Protein AF-A0A679IR74-F1 (afdb_monomer)

Nearest PDB structures (foldseek):
  4gqy-assembly3_C  TM=4.470E-01  e=4.777E+00  Arabidopsis thaliana
  5afi-assembly1_X  TM=3.419E-01  e=3.416E+00  Escherichia coli
  6gxo-assembly1_X  TM=3.689E-01  e=5.841E+00  Escherichia coli
  8c8y-assembly1_X  TM=3.419E-01  e=5.462E+00  Escherichia coli
  6spg-assembly1_X  TM=3.406E-01  e=6.246E+00  Pseudomonas aeruginosa

Foldseek 3Di:
DDDDDDDDDDDPVVVVVLVCAVPVHQWDWDDDPVVRDTDIGHDPVSVVVVLVPDDPVVNVVVCVVVVCVVVPDD

Structure (mmCIF, N/CA/C/O backbone):
data_AF-A0A679IR74-F1
#
_entry.id   AF-A0A679IR74-F1
#
loop_
_atom_site.group_PDB
_atom_site.id
_atom_site.type_symbol
_atom_site.label_atom_id
_atom_site.label_alt_id
_atom_site.label_comp_id
_atom_site.label_asym_id
_atom_site.label_entity_id
_atom_site.label_seq_id
_atom_site.pdbx_PDB_ins_code
_atom_site.Cartn_x
_atom_site.Cartn_y
_atom_site.Cartn_z
_atom_site.occupancy
_atom_site.B_iso_or_equiv
_atom_site.auth_seq_id
_atom_site.auth_comp_id
_atom_site.auth_asym_id
_atom_site.auth_atom_id
_atom_site.pdbx_PDB_model_num
ATOM 1 N N . MET A 1 1 ? 7.448 18.148 13.120 1.00 58.09 1 MET A N 1
ATOM 2 C CA . MET A 1 1 ? 6.799 17.659 11.886 1.00 58.09 1 MET A CA 1
ATOM 3 C C . MET A 1 1 ? 7.793 16.870 11.058 1.00 58.09 1 MET A C 1
ATOM 5 O O . MET A 1 1 ? 8.960 17.254 10.996 1.00 58.09 1 MET A O 1
ATOM 9 N N . LYS A 1 2 ? 7.344 15.762 10.467 1.00 74.94 2 LYS A N 1
ATOM 10 C CA . LYS A 1 2 ? 8.125 14.989 9.493 1.00 74.94 2 LYS A CA 1
ATOM 11 C C . LYS A 1 2 ? 8.108 15.719 8.141 1.00 74.94 2 LYS A C 1
ATOM 13 O O . LYS A 1 2 ? 7.234 16.549 7.908 1.00 74.94 2 LYS A O 1
ATOM 18 N N . LYS A 1 3 ? 9.100 15.465 7.287 1.00 80.56 3 LYS A N 1
ATOM 19 C CA . LYS A 1 3 ? 9.156 16.034 5.933 1.00 80.56 3 LYS A CA 1
ATOM 20 C C . LYS A 1 3 ? 8.505 15.068 4.951 1.00 80.56 3 LYS A C 1
ATOM 22 O O . LYS A 1 3 ? 8.802 13.879 5.010 1.00 80.56 3 LYS A O 1
ATOM 27 N N . THR A 1 4 ? 7.686 15.595 4.049 1.00 84.88 4 THR A N 1
ATOM 28 C CA . THR A 1 4 ? 7.149 14.841 2.911 1.00 84.88 4 THR A CA 1
ATOM 29 C C . THR A 1 4 ? 8.082 15.016 1.721 1.00 84.88 4 THR A C 1
ATOM 31 O O . THR A 1 4 ? 8.349 16.142 1.298 1.00 84.88 4 THR A O 1
ATOM 34 N N . GLU A 1 5 ? 8.592 13.907 1.191 1.00 81.44 5 GLU A N 1
ATOM 35 C CA . GLU A 1 5 ? 9.374 13.881 -0.044 1.00 81.44 5 GLU A CA 1
ATOM 36 C C . GLU A 1 5 ? 8.552 13.242 -1.162 1.00 81.44 5 GLU A C 1
ATOM 38 O O . GLU A 1 5 ? 7.907 12.214 -0.968 1.00 81.44 5 GLU A O 1
ATOM 43 N N . TYR A 1 6 ? 8.591 13.855 -2.343 1.00 86.12 6 TYR A N 1
ATOM 44 C CA . TYR A 1 6 ? 7.900 13.357 -3.527 1.00 86.12 6 TYR A CA 1
ATOM 45 C C . TYR A 1 6 ? 8.918 12.751 -4.485 1.00 86.12 6 TYR A C 1
ATOM 47 O O . TYR A 1 6 ? 9.869 13.421 -4.895 1.00 86.12 6 TYR A O 1
ATOM 55 N N . LEU A 1 7 ? 8.696 11.499 -4.879 1.00 84.19 7 LEU A N 1
ATOM 56 C CA . LEU A 1 7 ? 9.473 10.837 -5.920 1.00 84.19 7 LEU A CA 1
ATOM 57 C C . LEU A 1 7 ? 8.614 10.573 -7.153 1.00 84.19 7 LEU A C 1
ATOM 59 O O . LEU A 1 7 ? 7.452 10.188 -7.066 1.00 84.19 7 LEU A O 1
ATOM 63 N N . THR A 1 8 ? 9.219 10.755 -8.324 1.00 89.44 8 THR A N 1
ATOM 64 C CA . THR A 1 8 ? 8.624 10.370 -9.605 1.00 89.44 8 THR A CA 1
ATOM 65 C C . THR A 1 8 ? 9.244 9.065 -10.082 1.00 89.44 8 THR A C 1
ATOM 67 O O . THR A 1 8 ? 10.463 8.974 -10.251 1.00 89.44 8 THR A O 1
ATOM 70 N N . PHE A 1 9 ? 8.403 8.071 -10.353 1.00 88.56 9 PHE A N 1
ATOM 71 C CA . PHE A 1 9 ? 8.835 6.798 -10.917 1.00 88.56 9 PHE A CA 1
ATOM 72 C C . PHE A 1 9 ? 9.094 6.920 -12.421 1.00 88.56 9 PHE A C 1
ATOM 74 O O . PHE A 1 9 ? 8.396 7.643 -13.131 1.00 88.56 9 PHE A O 1
ATOM 81 N N . LYS A 1 10 ? 10.120 6.216 -12.908 1.00 93.94 10 LYS A N 1
ATOM 82 C CA . LYS A 1 10 ? 10.488 6.178 -14.337 1.00 93.94 10 LYS A CA 1
ATOM 83 C C . LYS A 1 10 ? 10.371 4.791 -14.958 1.00 93.94 10 LYS A C 1
ATOM 85 O O . LYS A 1 10 ? 10.393 4.676 -16.178 1.00 93.94 10 LYS A O 1
ATOM 90 N N . ASP A 1 11 ? 10.299 3.753 -14.135 1.00 95.75 11 ASP A N 1
ATOM 91 C CA . ASP A 1 11 ? 10.190 2.380 -14.606 1.00 95.75 11 ASP A CA 1
ATOM 92 C C . ASP A 1 11 ? 8.739 2.089 -15.007 1.00 95.75 11 ASP A C 1
ATOM 94 O O . ASP A 1 11 ? 7.835 2.125 -14.174 1.00 95.75 11 ASP A O 1
ATOM 98 N N . GLU A 1 12 ? 8.509 1.823 -16.295 1.00 95.31 12 GLU A N 1
ATOM 99 C CA . GLU A 1 12 ? 7.167 1.572 -16.827 1.00 95.31 12 GLU A CA 1
ATOM 100 C C . GLU A 1 12 ? 6.519 0.305 -16.261 1.00 95.31 12 GLU A C 1
ATOM 102 O O . GLU A 1 12 ? 5.299 0.260 -16.115 1.00 95.31 12 GLU A O 1
ATOM 107 N N . ASN A 1 13 ? 7.303 -0.732 -15.956 1.00 93.56 13 ASN A N 1
ATOM 108 C CA . ASN A 1 13 ? 6.765 -1.967 -15.392 1.00 93.56 13 ASN A CA 1
ATOM 109 C C . ASN A 1 13 ? 6.348 -1.743 -13.942 1.00 93.56 13 ASN A C 1
ATOM 111 O O . ASN A 1 13 ? 5.280 -2.196 -13.539 1.00 93.56 13 ASN A O 1
ATOM 115 N N . PHE A 1 14 ? 7.150 -0.992 -13.188 1.00 92.00 14 PHE A N 1
ATOM 116 C CA . PHE A 1 14 ? 6.810 -0.597 -11.829 1.00 92.00 14 PHE A CA 1
ATOM 117 C C . PHE A 1 14 ? 5.559 0.288 -11.795 1.00 92.00 14 PHE A C 1
ATOM 119 O O . PHE A 1 14 ? 4.652 0.041 -11.009 1.00 92.00 14 PHE A O 1
ATOM 126 N N . ILE A 1 15 ? 5.452 1.261 -12.706 1.00 93.69 15 ILE A N 1
ATOM 127 C CA . ILE A 1 15 ? 4.246 2.091 -12.836 1.00 93.69 15 ILE A CA 1
ATOM 128 C C . ILE A 1 15 ? 3.021 1.222 -13.136 1.00 93.69 15 ILE A C 1
ATOM 130 O O . ILE A 1 15 ? 1.994 1.383 -12.484 1.00 93.69 15 ILE A O 1
ATOM 134 N N . LYS A 1 16 ? 3.124 0.276 -14.079 1.00 93.75 16 LYS A N 1
ATOM 135 C CA . LYS A 1 16 ? 2.020 -0.643 -14.395 1.00 93.75 16 LYS A CA 1
ATOM 136 C C . LYS A 1 16 ? 1.643 -1.523 -13.210 1.00 93.75 16 LYS A C 1
ATOM 138 O O . LYS A 1 16 ? 0.460 -1.757 -13.013 1.00 93.75 16 LYS A O 1
ATOM 143 N N . LEU A 1 17 ? 2.609 -2.009 -12.430 1.00 92.00 17 LEU A N 1
ATOM 144 C CA . LEU A 1 17 ? 2.317 -2.758 -11.207 1.00 92.00 17 LEU A CA 1
ATOM 145 C C . LEU A 1 17 ? 1.451 -1.915 -10.263 1.00 92.00 17 LEU A C 1
ATOM 147 O O . LEU A 1 17 ? 0.380 -2.363 -9.872 1.00 92.00 17 LEU A O 1
ATOM 151 N N . LEU A 1 18 ? 1.878 -0.682 -9.970 1.00 91.88 18 LEU A N 1
ATOM 152 C CA . LEU A 1 18 ? 1.148 0.222 -9.078 1.00 91.88 18 LEU A CA 1
ATOM 153 C C . LEU A 1 18 ? -0.246 0.582 -9.609 1.00 91.88 18 LEU A C 1
ATOM 155 O O . LEU A 1 18 ? -1.191 0.657 -8.835 1.00 91.88 18 LEU A O 1
ATOM 159 N N . GLN A 1 19 ? -0.384 0.787 -10.921 1.00 92.12 19 GLN A N 1
ATOM 160 C CA . GLN A 1 19 ? -1.663 1.125 -11.554 1.00 92.12 19 GLN A CA 1
ATOM 161 C C . GLN A 1 19 ? -2.695 -0.002 -11.504 1.00 92.12 19 GLN A C 1
ATOM 163 O O . GLN A 1 19 ? -3.880 0.288 -11.589 1.00 92.12 19 GLN A O 1
ATOM 168 N N . ASN A 1 20 ? -2.256 -1.256 -11.390 1.00 93.81 20 ASN A N 1
ATOM 169 C CA . ASN A 1 20 ? -3.148 -2.414 -11.344 1.00 93.81 20 ASN A CA 1
ATOM 170 C C . ASN A 1 20 ? -3.414 -2.905 -9.904 1.00 93.81 20 ASN A C 1
ATOM 172 O O . ASN A 1 20 ? -4.032 -3.956 -9.725 1.00 93.81 20 ASN A O 1
ATOM 176 N N . LEU A 1 21 ? -2.942 -2.180 -8.878 1.00 94.06 21 LEU A N 1
ATOM 177 C CA . LEU A 1 21 ? -3.290 -2.454 -7.481 1.00 94.06 21 LEU A CA 1
ATOM 178 C C . LEU A 1 21 ? -4.760 -2.104 -7.219 1.00 94.06 21 LEU A C 1
ATOM 180 O O . LEU A 1 21 ? -5.197 -0.995 -7.513 1.00 94.06 21 LEU A O 1
ATOM 184 N N . GLY A 1 22 ? -5.501 -3.039 -6.630 1.00 88.12 22 GLY A N 1
ATOM 185 C CA . GLY A 1 22 ? -6.951 -2.983 -6.420 1.00 88.12 22 GLY A CA 1
ATOM 186 C C . GLY A 1 22 ? -7.770 -3.622 -7.548 1.00 88.12 22 GLY A C 1
ATOM 187 O O . GLY A 1 22 ? -8.918 -3.992 -7.319 1.00 88.12 22 GLY A O 1
ATOM 188 N N . ASP A 1 23 ? -7.172 -3.814 -8.730 1.00 91.19 23 ASP A N 1
ATOM 189 C CA . ASP A 1 23 ? -7.822 -4.441 -9.887 1.00 91.19 23 ASP A CA 1
ATOM 190 C C . ASP A 1 23 ? -7.307 -5.873 -10.104 1.00 91.19 23 ASP A C 1
ATOM 192 O O . ASP A 1 23 ? -7.991 -6.849 -9.787 1.00 91.19 23 ASP A O 1
ATOM 196 N N . ASP A 1 24 ? -6.078 -6.006 -10.615 1.00 93.38 24 ASP A N 1
ATOM 197 C CA . ASP A 1 24 ? -5.465 -7.309 -10.913 1.00 93.38 24 ASP A CA 1
ATOM 198 C C . ASP A 1 24 ? -4.676 -7.867 -9.716 1.00 93.38 24 ASP A C 1
ATOM 200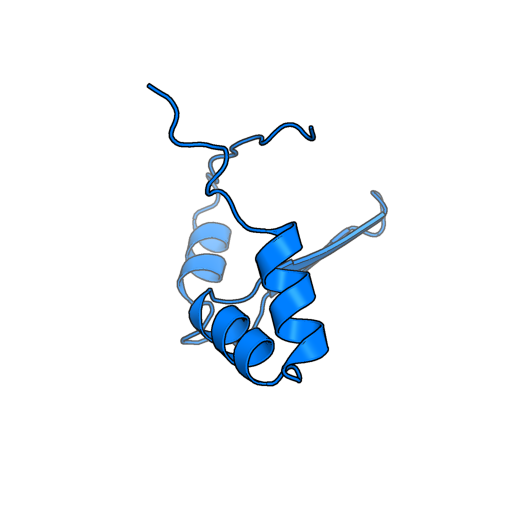 O O . ASP A 1 24 ? -4.476 -9.080 -9.608 1.00 93.38 24 ASP A O 1
ATOM 204 N N . TYR A 1 25 ? -4.222 -6.991 -8.813 1.00 91.62 25 TYR A N 1
ATOM 205 C CA . TYR A 1 25 ? -3.427 -7.345 -7.635 1.00 91.62 25 TYR A CA 1
ATOM 206 C C . TYR A 1 25 ? -4.018 -6.710 -6.379 1.00 91.62 25 TYR A C 1
ATOM 208 O O . TYR A 1 25 ? -4.310 -5.521 -6.372 1.00 91.62 25 TYR A O 1
ATOM 216 N N . SER A 1 26 ? -4.124 -7.458 -5.282 1.00 89.75 26 SER A N 1
ATOM 217 C CA . SER A 1 26 ? -4.607 -6.911 -4.003 1.00 89.75 26 SER A CA 1
ATOM 218 C C . SER A 1 26 ? -3.569 -6.049 -3.276 1.00 89.75 26 SER A C 1
ATOM 220 O O . SER A 1 26 ? -3.924 -5.164 -2.507 1.00 89.75 26 SER A O 1
ATOM 222 N N . ALA A 1 27 ? -2.281 -6.337 -3.473 1.00 93.88 27 ALA A N 1
ATOM 223 C CA . ALA A 1 27 ? -1.173 -5.660 -2.808 1.00 93.88 27 ALA A CA 1
ATOM 224 C C . ALA A 1 27 ? 0.134 -5.857 -3.590 1.00 93.88 27 ALA A C 1
ATOM 226 O O . ALA A 1 27 ? 0.268 -6.819 -4.352 1.00 93.88 27 ALA A O 1
ATOM 227 N N . ALA A 1 28 ? 1.111 -4.980 -3.353 1.00 93.69 28 ALA A N 1
ATOM 228 C CA . ALA A 1 28 ? 2.504 -5.182 -3.740 1.00 93.69 28 ALA A CA 1
ATOM 229 C C . ALA A 1 28 ? 3.405 -5.103 -2.504 1.00 93.69 28 ALA A C 1
ATOM 231 O O . ALA A 1 28 ? 3.343 -4.135 -1.750 1.00 93.69 28 ALA A O 1
ATOM 232 N N . GLU A 1 29 ? 4.263 -6.104 -2.327 1.00 93.25 29 GLU A N 1
ATOM 233 C CA . GLU A 1 29 ? 5.266 -6.150 -1.261 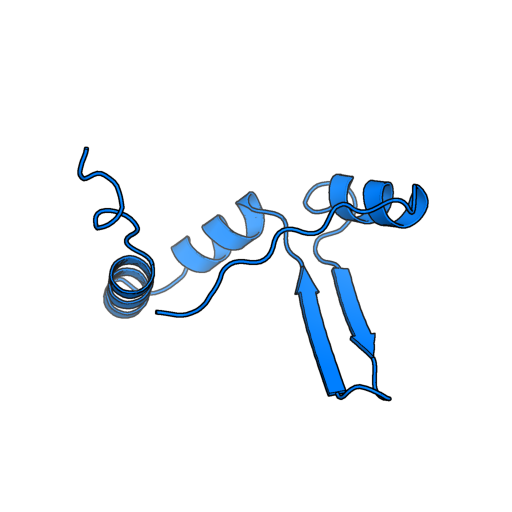1.00 93.25 29 GLU A CA 1
ATOM 234 C C . GLU A 1 29 ? 6.632 -5.763 -1.839 1.00 93.25 29 GLU A C 1
ATOM 236 O O . GLU A 1 29 ? 7.106 -6.357 -2.812 1.00 93.25 29 GLU A O 1
ATOM 241 N N . LEU A 1 30 ? 7.249 -4.733 -1.266 1.00 90.94 30 LEU A N 1
ATOM 242 C CA . LEU A 1 30 ? 8.558 -4.215 -1.645 1.00 90.94 30 LEU A CA 1
ATOM 243 C C . LEU A 1 30 ? 9.533 -4.501 -0.501 1.00 90.94 30 LEU A C 1
ATOM 245 O O . LEU A 1 30 ? 9.570 -3.766 0.485 1.00 90.94 30 LEU A O 1
ATOM 249 N N . ILE A 1 31 ? 10.309 -5.575 -0.651 1.00 92.75 31 ILE A N 1
ATOM 250 C CA . ILE A 1 31 ? 11.253 -6.057 0.362 1.00 92.75 31 ILE A CA 1
ATOM 251 C C . ILE A 1 31 ? 12.684 -5.874 -0.151 1.00 92.75 31 ILE A C 1
ATOM 253 O O . ILE A 1 31 ? 13.044 -6.381 -1.216 1.00 92.75 31 ILE A O 1
ATOM 257 N N . ASP A 1 32 ? 13.510 -5.174 0.622 1.00 91.19 32 ASP A N 1
ATOM 258 C CA . ASP A 1 32 ? 14.948 -5.039 0.406 1.00 91.19 32 ASP A CA 1
ATOM 259 C C . ASP A 1 32 ? 15.708 -5.397 1.687 1.00 91.19 32 ASP A C 1
ATOM 261 O O . ASP A 1 32 ? 15.931 -4.565 2.568 1.00 91.19 32 ASP A O 1
ATOM 265 N N . GLU A 1 33 ? 16.149 -6.655 1.765 1.00 93.44 33 GLU A N 1
ATOM 266 C CA . GLU A 1 33 ? 16.913 -7.190 2.899 1.00 93.44 33 GLU A CA 1
ATOM 267 C C . GLU A 1 33 ? 18.265 -6.484 3.110 1.00 93.44 33 GLU A C 1
ATOM 269 O O . GLU A 1 33 ? 18.815 -6.524 4.209 1.00 93.44 33 GLU A O 1
ATOM 274 N N . GLN A 1 34 ? 18.835 -5.850 2.077 1.00 95.12 34 GLN A N 1
ATOM 275 C CA . GLN A 1 34 ? 20.135 -5.179 2.200 1.00 95.12 34 GLN A CA 1
ATOM 276 C C . GLN A 1 34 ? 20.012 -3.827 2.900 1.00 95.12 34 GLN A C 1
ATOM 278 O O . GLN A 1 34 ? 20.952 -3.401 3.572 1.00 95.12 34 GLN A O 1
ATOM 283 N N . ASN A 1 35 ? 18.870 -3.160 2.728 1.00 92.94 35 ASN A N 1
ATOM 284 C CA . ASN A 1 35 ? 18.602 -1.834 3.278 1.00 92.94 35 ASN A CA 1
ATOM 285 C C . ASN A 1 35 ? 17.544 -1.844 4.395 1.00 92.94 35 ASN A C 1
ATOM 287 O O . ASN A 1 35 ? 17.173 -0.769 4.861 1.00 92.94 35 ASN A O 1
ATOM 291 N N . ASP A 1 36 ? 17.100 -3.029 4.834 1.00 92.56 36 ASP A N 1
ATOM 292 C CA . ASP A 1 36 ? 16.081 -3.231 5.878 1.00 92.56 36 ASP A CA 1
ATOM 293 C C . ASP A 1 36 ? 14.770 -2.487 5.569 1.00 92.56 36 ASP A C 1
ATOM 295 O O . ASP A 1 36 ? 14.202 -1.779 6.401 1.00 92.56 36 ASP A O 1
ATOM 299 N N . VAL A 1 37 ? 14.321 -2.600 4.316 1.00 90.62 37 VAL A N 1
ATOM 300 C CA . VAL A 1 37 ? 13.064 -2.005 3.850 1.00 90.62 37 VAL A CA 1
ATOM 301 C C . VAL A 1 37 ? 12.037 -3.109 3.656 1.00 90.62 37 VAL A C 1
ATOM 303 O O . VAL A 1 37 ? 12.264 -4.034 2.882 1.00 90.62 37 VAL A O 1
ATOM 306 N N . ASP A 1 38 ? 10.895 -2.970 4.322 1.00 94.06 38 ASP A N 1
ATOM 307 C CA . ASP A 1 38 ? 9.718 -3.816 4.135 1.00 94.06 38 ASP A CA 1
ATOM 308 C C . ASP A 1 38 ? 8.482 -2.913 4.038 1.00 94.06 38 ASP A C 1
ATOM 310 O O . ASP A 1 38 ? 8.117 -2.221 4.995 1.00 94.06 38 ASP A O 1
ATOM 314 N N . VAL A 1 39 ? 7.905 -2.830 2.838 1.00 93.12 39 VAL A N 1
ATOM 315 C CA . VAL A 1 39 ? 6.774 -1.947 2.535 1.00 93.12 39 VAL A CA 1
ATOM 316 C C . VAL A 1 39 ? 5.690 -2.724 1.811 1.00 93.12 39 VAL A C 1
ATOM 318 O O . VAL A 1 39 ? 5.933 -3.339 0.774 1.00 93.12 39 VAL A O 1
ATOM 321 N N . VAL A 1 40 ? 4.460 -2.597 2.304 1.00 93.44 40 VAL A N 1
ATOM 322 C CA . VAL A 1 40 ? 3.259 -3.065 1.611 1.00 93.44 40 VAL A CA 1
ATOM 323 C C . VAL A 1 40 ? 2.553 -1.871 0.983 1.00 93.44 40 VAL A C 1
ATOM 325 O O . VAL A 1 40 ? 2.261 -0.882 1.655 1.00 93.44 40 VAL A O 1
ATOM 328 N N . VAL A 1 41 ? 2.269 -1.970 -0.312 1.00 93.75 41 VAL A N 1
ATOM 329 C CA . VAL A 1 41 ? 1.504 -0.979 -1.069 1.00 93.75 41 VAL A CA 1
ATOM 330 C C . VAL A 1 41 ? 0.131 -1.557 -1.386 1.00 93.75 41 VAL A C 1
ATOM 332 O O . VAL A 1 41 ? 0.023 -2.638 -1.966 1.00 93.75 41 VAL A O 1
ATOM 335 N N . LEU A 1 42 ? -0.910 -0.819 -1.012 1.00 94.25 42 LEU A N 1
ATOM 336 C CA . LEU A 1 42 ? -2.311 -1.158 -1.246 1.00 94.25 42 LEU A CA 1
ATOM 337 C C . LEU A 1 42 ? -2.958 -0.118 -2.156 1.00 94.25 42 LEU A C 1
ATOM 339 O O . LEU A 1 42 ? -2.491 1.022 -2.241 1.00 94.25 42 LEU A O 1
ATOM 343 N N . SER A 1 43 ? -4.059 -0.501 -2.803 1.00 94.00 43 SER A N 1
ATOM 344 C CA . SER A 1 43 ? -4.935 0.492 -3.414 1.00 94.00 43 SER A CA 1
ATOM 345 C C . SER A 1 43 ? -5.542 1.380 -2.323 1.00 94.00 43 SER A C 1
ATOM 347 O O . SER A 1 43 ? -5.752 0.948 -1.185 1.00 94.00 43 SER A O 1
ATOM 349 N N . GLN A 1 44 ? -5.845 2.630 -2.669 1.00 90.31 44 GLN A N 1
ATOM 350 C CA . GLN A 1 44 ? -6.487 3.542 -1.725 1.00 90.31 44 GLN A CA 1
ATOM 351 C C . GLN A 1 44 ? -7.840 2.992 -1.244 1.00 90.31 44 GLN A C 1
ATOM 353 O O . GLN A 1 44 ? -8.143 3.072 -0.058 1.00 90.31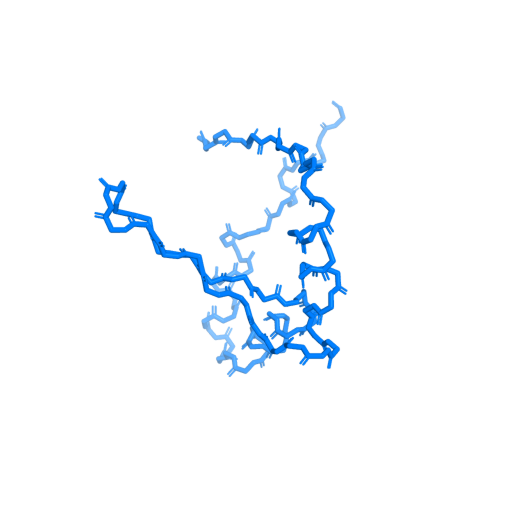 44 GLN A O 1
ATOM 358 N N . ALA A 1 45 ? -8.623 2.383 -2.139 1.00 91.00 45 ALA A N 1
ATOM 359 C CA . ALA A 1 45 ? -9.926 1.817 -1.799 1.00 91.00 45 ALA A CA 1
ATOM 360 C C . ALA A 1 45 ? -9.813 0.646 -0.809 1.00 91.00 45 ALA A C 1
ATOM 362 O O . ALA A 1 45 ? -10.595 0.564 0.138 1.00 91.00 45 ALA A O 1
ATOM 363 N N . ASP A 1 46 ? -8.823 -0.234 -0.990 1.00 91.50 46 ASP A N 1
ATOM 364 C CA . ASP A 1 46 ? -8.584 -1.344 -0.062 1.00 91.50 46 ASP A CA 1
ATOM 365 C C . ASP A 1 46 ? -8.121 -0.832 1.300 1.00 91.50 46 ASP A C 1
ATOM 367 O O . ASP A 1 46 ? -8.567 -1.324 2.337 1.00 91.50 46 ASP A O 1
ATOM 371 N N . PHE A 1 47 ? -7.265 0.190 1.313 1.00 91.38 47 PHE A N 1
ATOM 372 C CA . PHE A 1 47 ? -6.834 0.825 2.550 1.00 91.38 47 PHE A CA 1
ATOM 373 C C . PHE A 1 47 ? -8.011 1.459 3.308 1.00 91.38 47 PHE A C 1
ATOM 375 O O . PHE A 1 47 ? -8.198 1.192 4.494 1.00 91.38 47 PHE A O 1
ATOM 382 N N . GLU A 1 48 ? 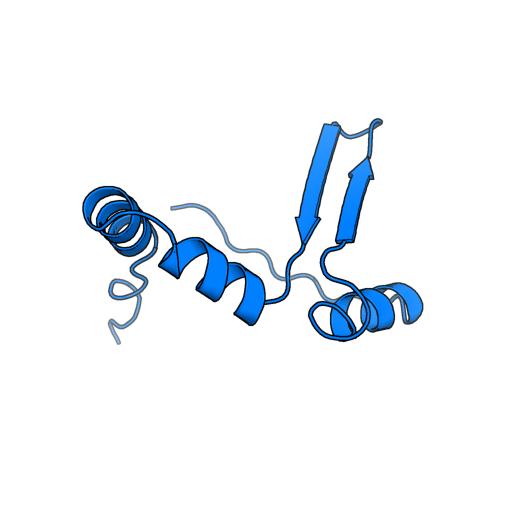-8.858 2.229 2.622 1.00 89.94 48 GLU A N 1
ATOM 383 C CA . GLU A 1 48 ? -10.073 2.813 3.201 1.00 89.94 48 GLU A CA 1
ATOM 384 C C . GLU A 1 48 ? -11.037 1.735 3.716 1.00 89.94 48 GLU A C 1
ATOM 386 O O . GLU A 1 48 ? -11.619 1.878 4.796 1.00 89.94 48 GLU A O 1
ATOM 391 N N . TYR A 1 49 ? -11.172 0.623 2.986 1.00 90.38 49 TYR A N 1
ATOM 392 C CA . TYR A 1 49 ? -11.952 -0.519 3.442 1.00 90.38 49 TYR A CA 1
ATOM 393 C C . TYR A 1 49 ? -11.384 -1.101 4.740 1.00 90.38 49 TYR A C 1
ATOM 395 O O . TYR A 1 49 ? -12.151 -1.305 5.679 1.00 90.38 49 TYR A O 1
ATOM 403 N N . LEU A 1 50 ? -10.069 -1.311 4.845 1.00 90.38 50 LEU A N 1
ATOM 404 C CA . LEU A 1 50 ? -9.443 -1.808 6.076 1.00 90.38 50 LEU A CA 1
ATOM 405 C C . LEU A 1 50 ? -9.663 -0.852 7.254 1.00 90.38 50 LEU A C 1
ATOM 407 O O . LEU A 1 50 ? -10.071 -1.299 8.325 1.00 90.38 50 LEU A O 1
ATOM 411 N N . VAL A 1 51 ? -9.492 0.456 7.044 1.00 89.56 51 VAL A N 1
ATOM 412 C CA . VAL A 1 51 ? -9.776 1.481 8.066 1.00 89.56 51 VAL A CA 1
ATOM 413 C C . VAL A 1 51 ? -11.248 1.444 8.497 1.00 89.56 51 VAL A C 1
ATOM 415 O O . VAL A 1 51 ? -11.556 1.636 9.671 1.00 89.56 51 VAL A O 1
ATOM 418 N N . SER A 1 52 ? -12.177 1.138 7.585 1.00 88.00 52 SER A N 1
ATOM 419 C CA . 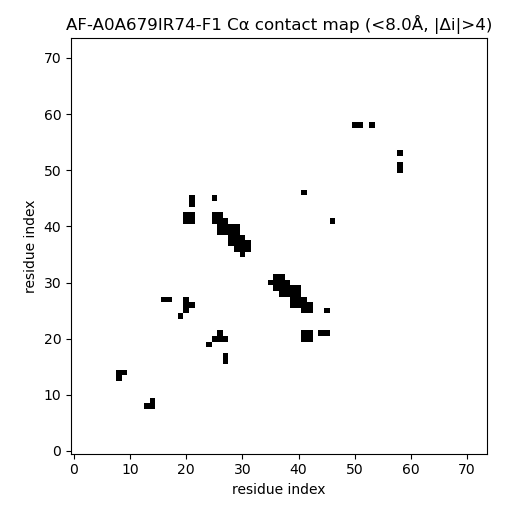SER A 1 52 ? -13.602 1.001 7.919 1.00 88.00 52 SER A CA 1
ATOM 420 C C . SER A 1 52 ? -13.929 -0.203 8.813 1.00 88.00 52 SER A C 1
ATOM 422 O O . SER A 1 52 ? -14.997 -0.211 9.426 1.00 88.00 52 SER A O 1
ATOM 424 N N . GLN A 1 53 ? -13.045 -1.208 8.867 1.00 91.44 53 GLN A N 1
ATOM 425 C CA . GLN A 1 53 ? -13.212 -2.401 9.704 1.00 91.44 53 GLN A CA 1
ATOM 426 C C . GLN A 1 53 ? -12.677 -2.218 11.130 1.00 91.44 53 GLN A C 1
ATOM 428 O O . GLN A 1 53 ? -12.951 -3.069 11.976 1.00 91.44 53 GLN A O 1
ATOM 433 N N . LEU A 1 54 ? -11.926 -1.143 11.393 1.00 91.62 54 LEU A N 1
ATOM 434 C CA . LEU A 1 54 ? -11.491 -0.785 12.741 1.00 91.62 54 LEU A CA 1
ATOM 435 C C . LEU A 1 54 ? -12.702 -0.439 13.611 1.00 91.62 54 LEU A C 1
ATOM 437 O O . LEU A 1 54 ? -13.732 0.037 13.112 1.00 91.62 54 LEU A O 1
ATOM 441 N N . ASP A 1 55 ? -12.581 -0.664 14.917 1.00 91.00 55 ASP A N 1
ATOM 442 C CA . ASP A 1 55 ? -13.617 -0.223 15.841 1.00 91.00 55 ASP A CA 1
ATOM 443 C C . ASP A 1 55 ? -13.667 1.315 15.948 1.00 91.00 55 ASP A C 1
ATOM 445 O O . ASP A 1 55 ? -12.836 2.044 15.403 1.00 91.00 55 ASP A O 1
ATOM 449 N N . GLU A 1 56 ? -14.714 1.840 16.588 1.00 86.56 56 GLU A N 1
ATOM 450 C CA . GLU A 1 56 ? -14.935 3.288 16.647 1.00 86.56 56 GLU A CA 1
ATOM 451 C C . GLU A 1 56 ? -13.809 4.028 17.388 1.00 86.56 56 GLU A C 1
ATOM 453 O O . GLU A 1 56 ? -13.504 5.167 17.034 1.00 86.56 56 GLU A O 1
ATOM 458 N N . GLU A 1 57 ? -13.167 3.387 18.367 1.00 87.06 57 GLU A N 1
ATOM 459 C CA . GLU A 1 57 ? -12.081 3.975 19.153 1.00 87.06 57 GLU A CA 1
ATOM 460 C C . GLU A 1 57 ? -10.782 4.024 18.334 1.00 87.06 57 GLU A C 1
ATOM 462 O O . GLU A 1 57 ? -10.182 5.091 18.189 1.00 87.06 57 GLU A O 1
ATOM 467 N N . GLU A 1 58 ? -10.405 2.907 17.71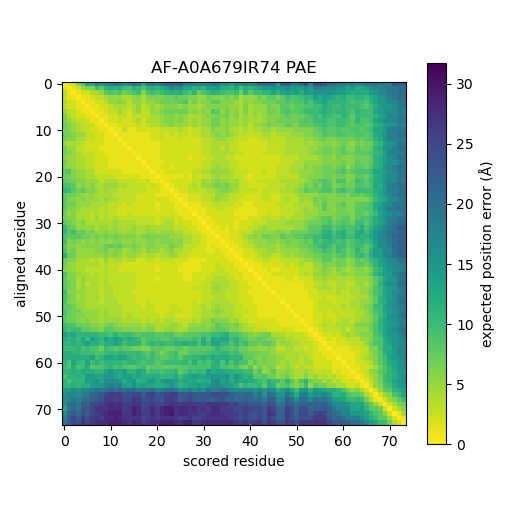2 1.00 86.19 58 GLU A N 1
ATOM 468 C CA . GLU A 1 58 ? -9.221 2.776 16.857 1.00 86.19 58 GLU A CA 1
ATOM 469 C C . GLU A 1 58 ? -9.318 3.656 15.606 1.00 86.19 58 GLU A C 1
ATOM 471 O O . GLU A 1 58 ? -8.359 4.333 15.228 1.00 86.19 58 GLU A O 1
ATOM 476 N N . ARG A 1 59 ? -10.496 3.705 14.975 1.00 84.12 59 ARG A N 1
ATOM 477 C CA . ARG A 1 59 ? -10.725 4.553 13.802 1.00 84.12 59 ARG A CA 1
ATOM 478 C C . ARG A 1 59 ? -10.649 6.037 14.152 1.00 84.12 59 ARG A C 1
ATOM 480 O O . ARG A 1 59 ? -10.137 6.813 13.351 1.00 84.12 59 ARG A O 1
ATOM 487 N N . SER A 1 60 ? -11.156 6.437 15.320 1.00 80.69 60 SER A N 1
ATOM 488 C CA . SER A 1 60 ? -11.095 7.838 15.761 1.00 80.69 60 SER A CA 1
ATOM 489 C C . SER A 1 60 ? -9.656 8.271 16.033 1.00 80.69 60 SER A C 1
ATOM 491 O O . SER A 1 60 ? -9.254 9.324 15.552 1.00 80.69 60 SER A O 1
ATOM 493 N N . GLN A 1 61 ? -8.857 7.427 16.694 1.00 81.75 61 GLN A N 1
ATOM 494 C CA . GLN A 1 6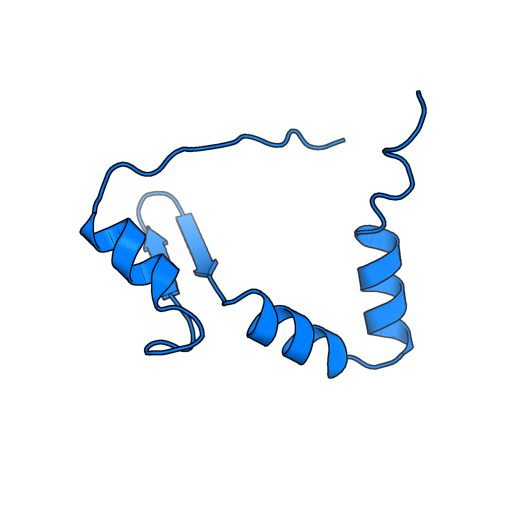1 ? -7.424 7.684 16.894 1.00 81.75 61 GLN A CA 1
ATOM 495 C C . GLN A 1 61 ? -6.671 7.798 15.562 1.00 81.75 61 GLN A C 1
ATOM 497 O O . GLN A 1 61 ? -5.896 8.729 15.371 1.00 81.75 61 GLN A O 1
ATOM 502 N N . TYR A 1 62 ? -6.941 6.896 14.610 1.00 81.50 62 TYR A N 1
ATOM 503 C CA . TYR A 1 62 ? -6.331 6.962 13.280 1.00 81.50 62 TYR A CA 1
ATOM 504 C C . TYR A 1 62 ? -6.661 8.272 12.552 1.00 81.50 62 TYR A C 1
ATOM 506 O O . TYR A 1 62 ? -5.781 8.873 11.936 1.00 81.50 62 TYR A O 1
ATOM 514 N N . LEU A 1 63 ? -7.922 8.710 12.608 1.00 80.50 63 LEU A N 1
ATOM 515 C CA . LEU A 1 63 ? -8.355 9.951 11.971 1.00 80.50 63 LEU A CA 1
ATOM 516 C C . LEU A 1 63 ? -7.740 11.180 12.645 1.00 80.50 63 LEU A C 1
ATOM 518 O O . LEU A 1 63 ? -7.292 12.058 11.925 1.00 80.50 63 LEU A O 1
ATOM 522 N N . GLU A 1 64 ? -7.657 11.223 13.978 1.00 80.81 64 GLU A N 1
ATOM 523 C CA . GLU A 1 64 ? -7.009 12.321 14.715 1.00 80.81 64 GLU A CA 1
ATOM 524 C C . GLU A 1 64 ? -5.512 12.437 14.388 1.00 80.81 64 GLU A C 1
ATOM 526 O O . GLU A 1 64 ? -5.011 13.538 14.162 1.00 80.81 64 GLU A O 1
ATOM 531 N N . ASP A 1 65 ? -4.801 11.311 14.291 1.00 75.06 65 ASP A N 1
ATOM 532 C CA . ASP A 1 65 ? -3.371 11.288 13.954 1.00 75.06 65 ASP A CA 1
ATOM 533 C C . ASP A 1 65 ? -3.081 11.688 12.493 1.00 75.06 65 ASP A C 1
ATOM 535 O O . ASP A 1 65 ? -1.944 12.042 12.161 1.00 75.06 65 ASP A O 1
ATOM 539 N N . ASN A 1 66 ? -4.090 11.623 11.616 1.00 68.62 66 ASN A N 1
ATOM 540 C CA . ASN A 1 66 ? -3.985 11.904 10.180 1.00 68.62 66 ASN A CA 1
ATOM 541 C C 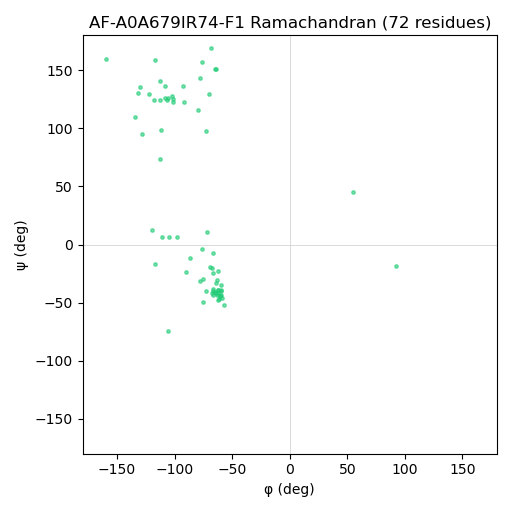. ASN A 1 66 ? -4.883 13.070 9.723 1.00 68.62 66 ASN A C 1
ATOM 543 O O . ASN A 1 66 ? -5.071 13.256 8.519 1.00 68.62 66 ASN A O 1
ATOM 547 N N . ASP A 1 67 ? -5.440 13.854 10.650 1.00 61.25 67 ASP A N 1
ATOM 548 C CA . ASP A 1 67 ? -6.281 15.000 10.319 1.00 61.25 67 ASP A CA 1
ATOM 549 C C . ASP A 1 67 ? -5.396 16.134 9.771 1.00 61.25 67 ASP A C 1
ATOM 551 O O . ASP A 1 67 ? -4.766 16.897 10.504 1.00 61.25 67 ASP A O 1
ATOM 555 N N . GLU A 1 68 ? -5.316 16.241 8.442 1.00 54.91 68 GLU A N 1
ATOM 556 C CA . GLU A 1 68 ? -4.604 17.323 7.750 1.00 54.91 68 GLU A CA 1
ATOM 557 C C . GLU A 1 68 ? -5.337 18.684 7.845 1.00 54.91 68 GLU A C 1
ATOM 559 O O . GLU A 1 68 ? -4.965 19.647 7.171 1.00 54.91 68 GLU A O 1
ATOM 564 N N . SER A 1 69 ? -6.375 18.823 8.678 1.00 51.38 69 SER A N 1
ATOM 565 C CA . SER A 1 69 ? -7.090 20.094 8.864 1.00 51.38 69 SER A CA 1
ATOM 566 C C . SER A 1 69 ? -6.264 21.213 9.525 1.00 51.38 69 SER A C 1
ATOM 568 O O . SER A 1 69 ? -6.693 22.366 9.488 1.00 51.38 69 SER A O 1
ATOM 570 N N . GLU A 1 70 ? -5.042 20.945 10.007 1.00 45.97 70 GLU A N 1
ATOM 571 C CA . GLU A 1 70 ? -4.054 21.991 10.348 1.00 45.97 70 GLU A CA 1
ATOM 572 C C . GLU A 1 70 ? -3.349 22.623 9.120 1.00 45.97 70 GLU A C 1
ATOM 574 O O . GLU A 1 70 ? -2.564 23.557 9.280 1.00 45.97 70 GLU A O 1
ATOM 579 N N . PHE A 1 71 ? -3.602 22.159 7.886 1.00 51.22 71 PHE A N 1
ATOM 580 C CA . PHE A 1 71 ? -2.853 22.583 6.687 1.00 51.22 71 PHE A CA 1
ATOM 581 C C . PHE A 1 71 ? -3.593 23.548 5.744 1.00 51.22 71 PHE A C 1
ATOM 583 O O . PHE A 1 71 ? -3.062 23.881 4.682 1.00 51.22 71 PHE A O 1
ATOM 590 N N . ILE A 1 72 ? -4.777 24.044 6.121 1.00 45.53 72 ILE A N 1
ATOM 591 C CA . ILE A 1 72 ? -5.431 25.171 5.432 1.00 45.53 72 ILE A CA 1
ATOM 592 C C . ILE A 1 72 ? -5.474 26.383 6.373 1.00 45.53 72 ILE A C 1
ATOM 594 O O . ILE A 1 72 ? -6.526 26.752 6.886 1.00 45.53 72 ILE A O 1
ATOM 598 N N . GLU A 1 73 ? -4.326 27.024 6.583 1.00 40.00 73 GLU A N 1
ATOM 599 C CA . GLU A 1 73 ? -4.2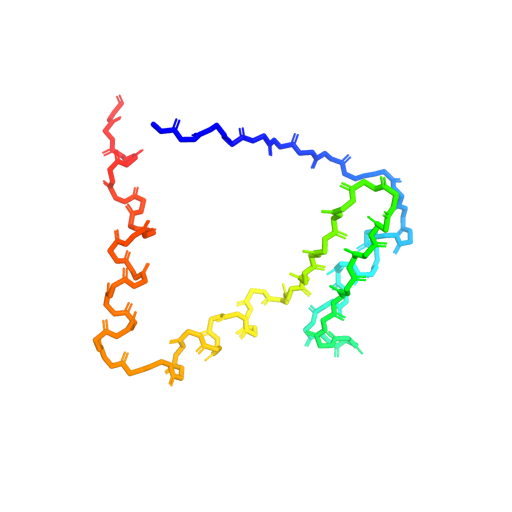77 28.455 6.905 1.00 40.00 73 GLU A CA 1
ATOM 600 C C . GLU A 1 73 ? -3.509 29.176 5.780 1.00 40.00 73 GLU A C 1
ATOM 602 O O . GLU A 1 73 ? -2.407 28.759 5.426 1.00 40.00 73 GLU A O 1
ATOM 607 N N . ASP A 1 74 ? -4.184 30.186 5.206 1.00 38.44 74 ASP A N 1
ATOM 608 C CA . ASP A 1 74 ? -3.865 31.085 4.068 1.00 38.44 74 ASP A CA 1
ATOM 609 C C . ASP A 1 74 ? -2.396 31.234 3.602 1.00 38.44 74 ASP A C 1
ATOM 611 O O . ASP A 1 74 ? -1.510 31.603 4.412 1.00 38.44 74 ASP A O 1
#

Solvent-accessible surface area (backbone atoms only — not comparable to full-atom values): 4876 Å² total; per-residue (Å²): 135,85,85,90,82,89,83,84,87,83,53,67,68,60,52,52,52,62,71,32,34,66,73,84,33,77,60,48,80,50,73,36,86,91,76,76,41,80,45,80,48,64,20,69,68,59,50,52,51,54,52,67,70,45,54,77,67,60,38,49,51,53,46,66,78,64,57,65,78,83,73,78,70,137

pLDDT: mean 84.53, std 14.21, range [38.44, 95.75]

Radius of gyration: 15.79 Å; Cα contacts (8 Å, |Δi|>4): 45; chains: 1; bounding box: 35×38×36 Å

Organism: NCBI:txid1805431

Mean predicted aligned error: 7.8 Å

Secondary structure (DSSP, 8-state):
-PPP-------HHHHHHHHTBTTTBSEEEEEETTTTEEEEEE-HHHHHHHHHTS-HHHHHHHHHHT-GGGG---

Sequence (74 aa):
MKKTEYLTFKDENFIKLLQNLGDDYSAAELIDEQNDVDVVVLSQADFEYLVSQLDEEERSQYLEDNDESEFIED